Protein AF-A0A838JAU7-F1 (afdb_monomer_lite)

Structure (mmCIF, N/CA/C/O backbone):
data_AF-A0A838JAU7-F1
#
_entry.id   AF-A0A838JAU7-F1
#
loop_
_atom_site.group_PDB
_atom_site.id
_atom_site.type_symbol
_atom_site.label_atom_id
_atom_site.label_alt_id
_atom_site.label_comp_id
_atom_site.label_asym_id
_atom_site.label_entity_id
_atom_site.label_seq_id
_atom_site.pdbx_PDB_ins_code
_atom_site.Cartn_x
_atom_site.Cartn_y
_atom_site.Cartn_z
_atom_site.occupancy
_atom_site.B_iso_or_equiv
_atom_site.auth_seq_id
_atom_site.auth_comp_id
_atom_site.auth_asym_id
_atom_site.auth_atom_id
_atom_site.pdbx_PDB_model_num
ATOM 1 N N . MET A 1 1 ? 27.171 -22.554 -35.965 1.00 41.62 1 MET A N 1
ATOM 2 C CA . MET A 1 1 ? 25.817 -21.970 -36.123 1.00 41.62 1 MET A CA 1
ATOM 3 C C . MET A 1 1 ? 25.123 -22.005 -34.757 1.00 41.62 1 MET A C 1
ATOM 5 O O . MET A 1 1 ? 24.503 -22.994 -34.423 1.00 41.62 1 MET A O 1
ATOM 9 N N . GLY A 1 2 ? 25.318 -21.071 -33.828 1.00 43.00 2 GLY A N 1
ATOM 10 C CA . GLY A 1 2 ? 25.257 -19.620 -33.996 1.00 43.00 2 GLY A CA 1
ATOM 11 C C . GLY A 1 2 ? 23.861 -19.050 -33.691 1.00 43.00 2 GLY A C 1
ATOM 12 O O . GLY A 1 2 ? 23.491 -18.053 -34.294 1.00 43.00 2 GLY A O 1
ATOM 13 N N . LYS A 1 3 ? 23.049 -19.678 -32.821 1.00 43.06 3 LYS A N 1
ATOM 14 C CA . LYS A 1 3 ? 21.820 -19.043 -32.318 1.00 43.06 3 LYS A CA 1
ATOM 15 C C . LYS A 1 3 ? 22.211 -17.974 -31.301 1.00 43.06 3 LYS A C 1
ATOM 17 O O . LYS A 1 3 ? 22.481 -18.273 -30.141 1.00 43.06 3 LYS A O 1
ATOM 22 N N . LEU A 1 4 ? 22.296 -16.741 -31.794 1.00 45.78 4 LEU A N 1
ATOM 23 C CA . LEU A 1 4 ? 22.415 -15.534 -30.995 1.00 45.78 4 LEU A CA 1
ATOM 24 C C . LEU A 1 4 ? 21.355 -15.539 -29.890 1.00 45.78 4 LEU A C 1
ATOM 26 O O . LEU A 1 4 ? 20.153 -15.541 -30.155 1.00 45.78 4 LEU A O 1
ATOM 30 N N . TYR A 1 5 ? 21.838 -15.494 -28.653 1.00 40.62 5 TYR A N 1
ATOM 31 C CA . TYR A 1 5 ? 21.107 -14.999 -27.502 1.00 40.62 5 TYR A CA 1
ATOM 32 C C . TYR A 1 5 ? 20.714 -13.546 -27.778 1.00 40.62 5 TYR A C 1
ATOM 34 O O . TYR A 1 5 ? 21.436 -12.610 -27.437 1.00 40.62 5 TYR A O 1
ATOM 42 N N . LEU A 1 6 ? 19.564 -13.343 -28.416 1.00 41.53 6 LEU A N 1
ATOM 43 C CA . LEU A 1 6 ? 18.873 -12.065 -28.355 1.00 41.53 6 LEU A CA 1
ATOM 44 C C . LEU A 1 6 ? 18.370 -11.923 -26.920 1.00 41.53 6 LEU A C 1
ATOM 46 O O . LEU A 1 6 ? 17.272 -12.355 -26.573 1.00 41.53 6 LEU A O 1
ATOM 50 N N . SER A 1 7 ? 19.235 -11.357 -26.078 1.00 42.88 7 SER A N 1
ATOM 51 C CA . SER A 1 7 ? 18.844 -10.649 -24.869 1.00 42.88 7 SER A CA 1
ATOM 52 C C . SER A 1 7 ? 17.731 -9.690 -25.275 1.00 42.88 7 SER A C 1
ATOM 54 O O . SER A 1 7 ? 17.984 -8.643 -25.872 1.00 42.88 7 SER A O 1
ATOM 56 N N . GLN A 1 8 ? 16.484 -10.095 -25.037 1.00 41.91 8 GLN A N 1
ATOM 57 C CA . GLN A 1 8 ? 15.347 -9.194 -25.052 1.00 41.91 8 GLN A CA 1
ATOM 58 C C . GLN A 1 8 ? 15.633 -8.193 -23.942 1.00 41.91 8 GLN A C 1
ATOM 60 O O . GLN A 1 8 ? 15.363 -8.439 -22.767 1.00 41.91 8 GLN A O 1
ATOM 65 N N . ASN A 1 9 ? 16.278 -7.094 -24.319 1.00 43.69 9 ASN A N 1
ATOM 66 C CA . ASN A 1 9 ? 16.540 -5.957 -23.467 1.00 43.69 9 ASN A CA 1
ATOM 67 C C . ASN A 1 9 ? 15.188 -5.278 -23.224 1.00 43.69 9 ASN A C 1
ATOM 69 O O . ASN A 1 9 ? 14.887 -4.229 -23.787 1.00 43.69 9 ASN A O 1
ATOM 73 N N . THR A 1 10 ? 14.314 -5.924 -22.449 1.00 54.47 10 THR A N 1
ATOM 74 C CA . THR A 1 10 ? 13.086 -5.310 -21.970 1.00 54.47 10 THR A CA 1
ATOM 75 C C . THR A 1 10 ? 13.535 -4.224 -21.013 1.00 54.47 10 THR A C 1
ATOM 77 O O . THR A 1 10 ? 13.879 -4.502 -19.858 1.00 54.47 10 THR A O 1
ATOM 80 N N . SER A 1 11 ? 13.616 -2.990 -21.507 1.00 58.56 11 SER A N 1
ATOM 81 C CA . SER A 1 11 ? 13.829 -1.844 -20.645 1.00 58.56 11 SER A CA 1
ATOM 82 C C . SER A 1 11 ? 12.703 -1.859 -19.612 1.00 58.56 11 SER A C 1
ATOM 84 O O . SER A 1 11 ? 11.522 -1.751 -19.939 1.00 58.56 11 SER A O 1
ATOM 86 N N . VAL A 1 12 ? 13.065 -2.091 -18.350 1.00 65.81 12 VAL A N 1
ATOM 87 C CA . VAL A 1 12 ? 12.102 -2.082 -17.240 1.00 65.81 12 VAL A CA 1
ATOM 88 C C . VAL A 1 12 ? 11.431 -0.711 -17.164 1.00 65.81 12 VAL A C 1
ATOM 90 O O . VAL A 1 12 ? 10.229 -0.609 -16.937 1.00 65.81 12 VAL A O 1
ATOM 93 N N . PHE A 1 13 ? 12.196 0.333 -17.487 1.00 73.06 13 PHE A N 1
ATOM 94 C CA . PHE A 1 13 ? 11.689 1.666 -17.747 1.00 73.06 13 PHE A CA 1
ATOM 95 C C . PHE A 1 13 ? 11.000 1.746 -19.108 1.00 73.06 13 PHE A C 1
ATOM 97 O O . PHE A 1 13 ? 11.613 1.553 -20.160 1.00 73.06 13 PHE A O 1
ATOM 104 N N . SER A 1 14 ? 9.715 2.077 -19.065 1.00 85.69 14 SER A N 1
ATOM 105 C CA . SER A 1 14 ? 8.894 2.356 -20.232 1.00 85.69 14 SER A CA 1
ATOM 106 C C . SER A 1 14 ? 8.022 3.569 -19.932 1.00 85.69 14 SER A C 1
ATOM 108 O O . SER A 1 14 ? 7.185 3.534 -19.028 1.00 85.69 14 SER A O 1
ATOM 110 N N . SER A 1 15 ? 8.211 4.651 -20.690 1.00 89.69 15 SER A N 1
ATOM 111 C CA . SER A 1 15 ? 7.452 5.894 -20.505 1.00 89.69 15 SER A CA 1
ATOM 112 C C . SER A 1 15 ? 5.946 5.673 -20.655 1.00 89.69 15 SER A C 1
ATOM 114 O O . SER A 1 15 ? 5.162 6.282 -19.934 1.00 89.69 15 SER A O 1
ATOM 116 N N . SER A 1 16 ? 5.531 4.746 -21.527 1.00 92.81 16 SER A N 1
ATOM 117 C CA . SER A 1 16 ? 4.122 4.374 -21.672 1.00 92.81 16 SER A CA 1
ATOM 118 C C . SER A 1 16 ? 3.583 3.655 -20.435 1.00 92.81 16 SER A C 1
ATOM 120 O O . SER A 1 16 ? 2.466 3.942 -20.014 1.00 92.81 16 SER A O 1
ATOM 122 N N . ARG A 1 17 ? 4.370 2.781 -19.793 1.00 93.88 17 ARG A N 1
ATOM 123 C CA . ARG A 1 17 ? 3.966 2.136 -18.530 1.00 93.88 17 ARG A CA 1
ATOM 124 C C . ARG A 1 17 ? 3.848 3.133 -17.387 1.00 93.88 17 ARG A C 1
ATOM 126 O O . ARG A 1 17 ? 2.898 3.037 -16.620 1.00 93.88 17 ARG A O 1
ATOM 133 N N . LEU A 1 18 ? 4.762 4.097 -17.284 1.00 95.38 18 LEU A N 1
ATOM 134 C CA . LEU A 1 18 ? 4.668 5.167 -16.285 1.00 95.38 18 LEU A CA 1
ATOM 135 C C . LEU A 1 18 ? 3.434 6.045 -16.516 1.00 95.38 18 LEU A C 1
ATOM 137 O O . LEU A 1 18 ? 2.708 6.325 -15.567 1.00 95.38 18 LEU A O 1
ATOM 141 N N . LEU A 1 19 ? 3.151 6.416 -17.769 1.00 96.88 19 LEU A N 1
ATOM 142 C CA . LEU A 1 19 ? 1.953 7.182 -18.112 1.00 96.88 19 LEU A CA 1
ATOM 143 C C . LEU A 1 19 ? 0.670 6.407 -17.781 1.00 96.88 19 LEU A C 1
ATOM 145 O O . LEU A 1 19 ? -0.232 6.954 -17.153 1.00 96.88 19 LEU A O 1
ATOM 149 N N . LEU A 1 20 ? 0.594 5.126 -18.149 1.00 96.81 20 LEU A N 1
ATOM 150 C CA . LEU A 1 20 ? -0.541 4.268 -17.798 1.00 96.81 20 LEU A CA 1
ATOM 151 C C . LEU A 1 20 ? -0.674 4.097 -16.281 1.00 96.81 20 LEU A C 1
ATOM 153 O O . LEU A 1 20 ? -1.779 4.180 -15.753 1.00 96.81 20 LEU A O 1
ATOM 157 N N . GLY A 1 21 ? 0.442 3.922 -15.570 1.00 97.31 21 GLY A N 1
ATOM 158 C CA . GLY A 1 21 ? 0.471 3.872 -14.111 1.00 97.31 21 GLY A CA 1
ATOM 159 C C . GLY A 1 21 ? -0.073 5.153 -13.482 1.00 97.31 21 GLY A C 1
ATOM 160 O O . GLY A 1 21 ? -0.884 5.079 -12.560 1.00 97.31 21 GLY A O 1
ATOM 161 N N . LEU A 1 22 ? 0.297 6.319 -14.017 1.00 98.44 22 LEU A N 1
ATOM 162 C CA . LEU A 1 22 ? -0.221 7.616 -13.584 1.00 98.44 22 LEU A CA 1
ATOM 163 C C . LEU A 1 22 ? -1.725 7.734 -13.826 1.00 98.44 22 LEU A C 1
ATOM 165 O O . LEU A 1 22 ? -2.460 8.116 -12.917 1.00 98.44 22 LEU A O 1
ATOM 169 N N . LEU A 1 23 ? -2.199 7.368 -15.017 1.00 98.31 23 LEU A N 1
ATOM 170 C CA . LEU A 1 23 ? -3.619 7.432 -15.362 1.00 98.31 23 LEU A CA 1
ATOM 171 C C . LEU A 1 23 ? -4.461 6.491 -14.490 1.00 98.31 23 LEU A C 1
ATOM 173 O O . LEU A 1 23 ? -5.451 6.924 -13.899 1.00 98.31 23 LEU A O 1
ATOM 177 N N . PHE A 1 24 ? -4.054 5.226 -14.353 1.00 97.94 24 PHE A N 1
ATOM 178 C CA . PHE A 1 24 ? -4.779 4.251 -13.538 1.00 97.94 24 PHE A CA 1
ATOM 179 C C . PHE A 1 24 ? -4.750 4.606 -12.054 1.00 97.94 24 PHE A C 1
ATOM 181 O O . PHE A 1 24 ? -5.794 4.578 -11.405 1.00 97.94 24 PHE A O 1
ATOM 188 N N . SER A 1 25 ? -3.591 4.981 -11.511 1.00 98.12 25 SER A N 1
ATOM 189 C CA . SER A 1 25 ? -3.488 5.354 -10.097 1.00 98.12 25 SER A CA 1
ATOM 190 C C . SER A 1 25 ? -4.249 6.644 -9.781 1.00 98.12 25 SER A C 1
ATOM 192 O O . SER A 1 25 ? -4.879 6.722 -8.729 1.00 98.12 25 SER A O 1
ATOM 194 N N . SER A 1 26 ? -4.301 7.606 -10.709 1.00 98.62 26 SER A N 1
ATOM 195 C CA . SER A 1 26 ? -5.138 8.808 -10.580 1.00 98.62 26 SER A CA 1
ATOM 196 C C . SER A 1 26 ? -6.625 8.468 -10.591 1.00 98.62 26 SER A C 1
ATOM 198 O O . SER A 1 26 ? -7.367 8.945 -9.732 1.00 98.62 26 SER A O 1
ATOM 200 N N . ALA A 1 27 ? -7.067 7.603 -11.508 1.00 98.44 27 ALA A N 1
ATOM 201 C CA . ALA A 1 27 ? -8.459 7.162 -11.574 1.00 98.44 27 ALA A CA 1
ATOM 202 C C . ALA A 1 27 ? -8.880 6.398 -10.306 1.00 98.44 27 ALA A C 1
ATOM 204 O O . ALA A 1 27 ? -9.927 6.689 -9.721 1.00 98.44 27 ALA A O 1
ATOM 205 N N . ILE A 1 28 ? -8.046 5.460 -9.846 1.00 98.12 28 ILE A N 1
ATOM 206 C CA . ILE A 1 28 ? -8.281 4.695 -8.616 1.00 98.12 28 ILE A CA 1
ATOM 207 C C . ILE A 1 28 ? -8.258 5.621 -7.399 1.00 98.12 28 ILE A C 1
ATOM 209 O O . ILE A 1 28 ? -9.170 5.551 -6.580 1.00 98.12 28 ILE A O 1
ATOM 213 N N . GLY A 1 29 ? -7.271 6.513 -7.293 1.00 98.25 29 GLY A N 1
ATOM 214 C CA . GLY A 1 29 ? -7.148 7.474 -6.198 1.00 98.25 29 GLY A CA 1
ATOM 215 C C . GLY A 1 29 ? -8.361 8.400 -6.103 1.00 98.25 29 GLY A C 1
ATOM 216 O O . GLY A 1 29 ? -8.919 8.580 -5.020 1.00 98.25 29 GLY A O 1
ATOM 217 N N . PHE A 1 30 ? -8.839 8.913 -7.239 1.00 98.25 30 PHE A N 1
ATOM 218 C CA . PHE A 1 30 ? -10.058 9.718 -7.301 1.00 98.25 30 PHE A CA 1
ATOM 219 C C . PHE A 1 30 ? -11.299 8.925 -6.871 1.00 98.25 30 PHE A C 1
ATOM 221 O O . PHE A 1 30 ? -12.075 9.396 -6.036 1.00 98.25 30 PHE A O 1
ATOM 228 N N . LEU A 1 31 ? -11.486 7.709 -7.398 1.00 98.00 31 LEU A N 1
ATOM 229 C CA . LEU A 1 31 ? -12.624 6.863 -7.034 1.00 98.00 31 LEU A CA 1
ATOM 230 C C . LEU A 1 31 ? -12.597 6.494 -5.545 1.00 98.00 31 LEU A C 1
ATOM 232 O O . LEU A 1 31 ? -13.628 6.551 -4.877 1.00 98.00 31 LEU A O 1
ATOM 236 N N . ALA A 1 32 ? -11.423 6.157 -5.018 1.00 97.69 32 ALA A N 1
ATOM 237 C CA . ALA A 1 32 ? -11.208 5.842 -3.615 1.00 97.69 32 ALA A CA 1
ATOM 238 C C . ALA A 1 32 ? -11.505 7.031 -2.696 1.00 97.69 32 ALA A C 1
ATOM 240 O O . ALA A 1 32 ? -12.141 6.849 -1.659 1.00 97.69 32 ALA A O 1
ATOM 241 N N . TYR A 1 33 ? -11.109 8.245 -3.083 1.00 98.06 33 TYR A N 1
ATOM 242 C CA . TYR A 1 33 ? -11.487 9.461 -2.365 1.00 98.06 33 TYR A CA 1
ATOM 243 C C . TYR A 1 33 ? -13.006 9.654 -2.360 1.00 98.06 33 TYR A C 1
ATOM 245 O O . TYR A 1 33 ? -13.612 9.877 -1.311 1.00 98.06 33 TYR A O 1
ATOM 253 N N . ARG A 1 34 ? -13.655 9.476 -3.518 1.00 97.25 34 ARG A N 1
ATOM 254 C CA . ARG A 1 34 ? -15.116 9.592 -3.637 1.00 97.25 34 ARG A CA 1
ATOM 255 C C . ARG A 1 34 ? -15.864 8.553 -2.798 1.00 97.25 34 ARG A C 1
ATOM 257 O O . ARG A 1 34 ? -16.928 8.853 -2.267 1.00 97.25 34 ARG A O 1
ATOM 264 N N . ARG A 1 35 ? -15.292 7.355 -2.657 1.00 95.25 35 ARG A N 1
ATOM 265 C CA . ARG A 1 35 ? -15.794 6.261 -1.812 1.00 95.25 35 ARG A CA 1
ATOM 266 C C . ARG A 1 35 ? -15.364 6.362 -0.347 1.00 95.25 35 ARG A C 1
ATOM 268 O O . ARG A 1 35 ? -15.591 5.413 0.387 1.00 95.25 35 ARG A O 1
ATOM 275 N N . ARG A 1 36 ? -14.744 7.469 0.082 1.00 95.12 36 ARG A N 1
ATOM 276 C CA . ARG A 1 36 ? -14.248 7.660 1.458 1.00 95.12 36 ARG A CA 1
ATOM 277 C C . ARG A 1 36 ? -13.270 6.567 1.922 1.00 95.12 36 ARG A C 1
ATOM 279 O O . ARG A 1 36 ? -13.147 6.319 3.108 1.00 95.12 36 ARG A O 1
ATOM 286 N N . SER A 1 37 ? -12.529 5.958 0.997 1.00 96.25 37 SER A N 1
ATOM 287 C CA . SER A 1 37 ? -11.443 5.013 1.305 1.00 96.25 37 SER A CA 1
ATOM 288 C C . SER A 1 37 ? -10.070 5.683 1.411 1.00 96.25 37 SER A C 1
ATOM 290 O O . SER A 1 37 ? -9.174 5.155 2.064 1.00 96.25 37 SER A O 1
ATOM 292 N N . LEU A 1 38 ? -9.891 6.840 0.769 1.00 97.25 38 LEU A N 1
ATOM 293 C CA . LEU A 1 38 ? -8.709 7.693 0.907 1.00 97.25 38 LEU A CA 1
ATOM 294 C C . LEU A 1 38 ? -9.133 9.074 1.390 1.00 97.25 38 LEU A C 1
ATOM 296 O O . LEU A 1 38 ? -10.171 9.588 0.968 1.00 97.25 38 LEU A O 1
ATOM 300 N N . SER A 1 39 ? -8.301 9.690 2.221 1.00 97.06 39 SER A N 1
ATOM 301 C CA . SER A 1 39 ? -8.424 11.109 2.541 1.00 97.06 39 SER A CA 1
ATOM 302 C C . SER A 1 39 ? -7.811 11.969 1.429 1.00 97.06 39 SER A C 1
ATOM 304 O O . SER A 1 39 ? -7.118 11.468 0.539 1.00 97.06 39 SER A O 1
ATOM 306 N N . ARG A 1 40 ? -8.005 13.293 1.492 1.00 97.19 40 ARG A N 1
ATOM 307 C CA . ARG A 1 40 ? -7.378 14.232 0.540 1.00 97.19 40 ARG A CA 1
ATOM 308 C C . ARG A 1 40 ? -5.852 14.112 0.514 1.00 97.19 40 ARG A C 1
ATOM 310 O O . ARG A 1 40 ? -5.265 14.232 -0.555 1.00 97.19 40 ARG A O 1
ATOM 317 N N . SER A 1 41 ? -5.223 13.867 1.666 1.00 97.12 41 SER A N 1
ATOM 318 C CA . SER A 1 41 ? -3.771 13.677 1.753 1.00 97.12 41 SER A CA 1
ATOM 319 C C . SER A 1 41 ? -3.336 12.287 1.284 1.00 97.12 41 SER A C 1
ATOM 321 O O . SER A 1 41 ? -2.237 12.145 0.757 1.00 97.12 41 SER A O 1
ATOM 323 N N . GLY A 1 42 ? -4.197 11.271 1.402 1.00 97.50 42 GLY A N 1
ATOM 324 C CA . GLY A 1 42 ? -3.915 9.916 0.921 1.00 97.50 42 GLY A CA 1
ATOM 325 C C . GLY A 1 42 ? -3.870 9.795 -0.606 1.00 97.50 42 GLY A C 1
ATOM 326 O O . GLY A 1 42 ? -3.081 9.012 -1.131 1.00 97.50 42 GLY A O 1
ATOM 327 N N . VAL A 1 43 ? -4.666 10.590 -1.332 1.00 98.38 43 VAL A N 1
ATOM 328 C CA . VAL A 1 43 ? -4.722 10.572 -2.809 1.00 98.38 43 VAL A CA 1
ATOM 329 C C . VAL A 1 43 ? -3.348 10.741 -3.473 1.00 98.38 43 VAL A C 1
ATOM 331 O O . VAL A 1 43 ? -2.978 9.855 -4.245 1.00 98.38 43 VAL A O 1
ATOM 334 N N . PRO A 1 44 ? -2.562 11.806 -3.210 1.00 98.38 44 PRO A N 1
ATOM 335 C CA . PRO A 1 44 ? -1.254 11.959 -3.843 1.00 98.38 44 PRO A CA 1
ATOM 336 C C . PRO A 1 44 ? -0.301 10.808 -3.495 1.00 98.38 44 PRO A C 1
ATOM 338 O O . PRO A 1 44 ? 0.423 10.343 -4.372 1.00 98.38 44 PRO A O 1
ATOM 341 N N . GLY A 1 45 ? -0.350 10.287 -2.263 1.00 98.00 45 GLY A N 1
ATOM 342 C CA . GLY A 1 45 ? 0.426 9.106 -1.876 1.00 98.00 45 GLY A CA 1
ATOM 343 C C . GLY A 1 45 ? 0.071 7.883 -2.723 1.00 98.00 45 GLY A C 1
ATOM 344 O O . GLY A 1 45 ? 0.953 7.236 -3.282 1.00 98.00 45 GLY A O 1
ATOM 345 N N . ALA A 1 46 ? -1.224 7.603 -2.886 1.00 98.12 46 ALA A N 1
ATOM 346 C CA . ALA A 1 46 ? -1.701 6.475 -3.681 1.00 98.12 46 ALA A CA 1
ATOM 347 C C . ALA A 1 46 ? -1.344 6.617 -5.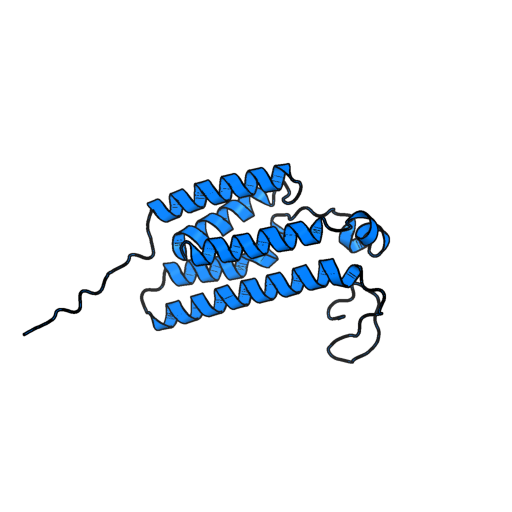170 1.00 98.12 46 ALA A C 1
ATOM 349 O O . ALA A 1 46 ? -0.980 5.627 -5.807 1.00 98.12 46 ALA A O 1
ATOM 350 N N . ILE A 1 47 ? -1.398 7.838 -5.715 1.00 98.69 47 ILE A N 1
ATOM 351 C CA . ILE A 1 47 ? -0.991 8.123 -7.097 1.00 98.69 47 ILE A CA 1
ATOM 352 C C . ILE A 1 47 ? 0.498 7.836 -7.286 1.00 98.69 47 ILE A C 1
ATOM 354 O O . ILE A 1 47 ? 0.869 7.103 -8.203 1.00 98.69 47 ILE A O 1
ATOM 358 N N . VAL A 1 48 ? 1.358 8.353 -6.405 1.00 98.50 48 VAL A N 1
ATOM 359 C CA . VAL A 1 48 ? 2.812 8.136 -6.488 1.00 98.50 48 VAL A CA 1
ATOM 360 C C . VAL A 1 48 ? 3.148 6.650 -6.347 1.00 98.50 48 VAL A C 1
ATOM 362 O O . VAL A 1 48 ? 3.817 6.087 -7.216 1.00 98.50 48 VAL A O 1
ATOM 365 N N . THR A 1 49 ? 2.632 5.989 -5.309 1.00 98.44 49 THR A N 1
ATOM 366 C CA . THR A 1 49 ? 2.855 4.557 -5.069 1.00 98.44 49 THR A CA 1
ATOM 367 C C . THR A 1 49 ? 2.354 3.703 -6.232 1.00 98.44 49 THR A C 1
ATOM 369 O O . THR A 1 49 ? 3.092 2.842 -6.717 1.00 98.44 49 THR A O 1
ATOM 372 N N . GLY A 1 50 ? 1.142 3.956 -6.732 1.00 98.31 50 GLY A N 1
ATOM 373 C CA . GLY A 1 50 ? 0.566 3.217 -7.855 1.00 98.31 50 GLY A CA 1
ATOM 374 C C . GLY A 1 50 ? 1.335 3.421 -9.159 1.00 98.31 50 GLY A C 1
ATOM 375 O O . GLY A 1 50 ? 1.640 2.446 -9.846 1.00 98.31 50 GLY A O 1
ATOM 376 N N . THR A 1 51 ? 1.711 4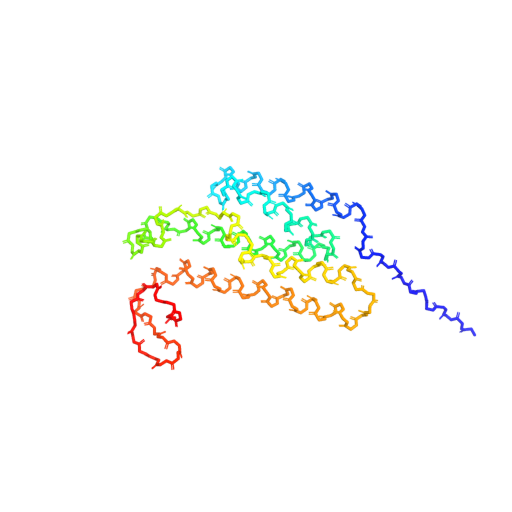.665 -9.465 1.00 98.38 51 THR A N 1
ATOM 377 C CA . THR A 1 51 ? 2.479 5.012 -10.671 1.00 98.38 51 THR A CA 1
ATOM 378 C C . THR A 1 51 ? 3.831 4.317 -10.691 1.00 98.38 51 THR A C 1
ATOM 380 O O . THR A 1 51 ? 4.177 3.688 -11.689 1.00 98.38 51 THR A O 1
ATOM 383 N N . LEU A 1 52 ? 4.589 4.397 -9.594 1.00 97.88 52 LEU A N 1
ATOM 384 C CA . LEU A 1 52 ? 5.918 3.791 -9.509 1.00 97.88 52 LEU A CA 1
ATOM 385 C C . LEU A 1 52 ? 5.838 2.263 -9.523 1.00 97.88 52 LEU A C 1
ATOM 387 O O . LEU A 1 52 ? 6.582 1.612 -10.252 1.00 97.88 52 LEU A O 1
ATOM 391 N N . THR A 1 53 ? 4.896 1.690 -8.775 1.00 97.75 53 THR A N 1
ATOM 392 C CA . THR A 1 53 ? 4.721 0.235 -8.691 1.00 97.75 53 THR A CA 1
ATOM 393 C C . THR A 1 53 ? 4.338 -0.365 -10.041 1.00 97.75 53 THR A C 1
ATOM 395 O O . THR A 1 53 ? 4.999 -1.286 -10.517 1.00 97.75 53 THR A O 1
ATOM 398 N N . PHE A 1 54 ? 3.306 0.173 -10.696 1.00 97.44 54 PHE A N 1
ATOM 399 C CA . PHE A 1 54 ? 2.882 -0.309 -12.011 1.00 97.44 54 PHE A CA 1
ATOM 400 C C . PHE A 1 54 ? 3.910 0.029 -13.096 1.00 97.44 54 PHE A C 1
ATOM 402 O O . PHE A 1 54 ? 4.217 -0.803 -13.947 1.00 97.44 54 PHE A O 1
ATOM 409 N N . GLY A 1 55 ? 4.455 1.245 -13.075 1.00 96.69 55 GLY A N 1
ATOM 410 C CA . GLY A 1 55 ? 5.373 1.722 -14.103 1.00 96.69 55 GLY A CA 1
ATOM 411 C C . GLY A 1 55 ? 6.685 0.944 -14.150 1.00 96.69 55 GLY A C 1
ATOM 412 O O . GLY A 1 55 ? 7.180 0.668 -15.243 1.00 96.69 55 GLY A O 1
ATOM 413 N N . LEU A 1 56 ? 7.220 0.565 -12.984 1.00 95.81 56 LEU A N 1
ATOM 414 C CA . LEU A 1 56 ? 8.500 -0.139 -12.857 1.00 95.81 56 LEU A CA 1
ATOM 415 C C . LEU A 1 56 ? 8.333 -1.658 -12.751 1.00 95.81 56 LEU A C 1
ATOM 417 O O . LEU A 1 56 ? 9.107 -2.397 -13.350 1.00 95.81 56 LEU A O 1
ATOM 421 N N . GLY A 1 57 ? 7.324 -2.138 -12.022 1.00 94.31 57 GLY A N 1
ATOM 422 C CA . GLY A 1 57 ? 7.072 -3.570 -11.823 1.00 94.31 57 GLY A CA 1
ATOM 423 C C . GLY A 1 57 ? 6.169 -4.207 -12.885 1.00 94.31 57 GLY A C 1
ATOM 424 O O . GLY A 1 57 ? 6.197 -5.418 -13.097 1.00 94.31 57 GLY A O 1
ATOM 425 N N . GLY A 1 58 ? 5.388 -3.400 -13.604 1.00 95.00 58 GLY A N 1
ATOM 426 C CA . GLY A 1 58 ? 4.433 -3.861 -14.609 1.00 95.00 58 GLY A CA 1
ATOM 427 C C . GLY A 1 58 ? 3.074 -4.267 -14.032 1.00 95.00 58 GLY A C 1
ATOM 428 O O . GLY A 1 58 ? 2.726 -3.978 -12.885 1.00 95.00 58 GLY A O 1
ATOM 429 N N . LEU A 1 59 ? 2.281 -4.942 -14.870 1.00 95.25 59 LEU A N 1
ATOM 430 C CA . LEU A 1 59 ? 0.879 -5.254 -14.583 1.00 95.25 59 LEU A CA 1
ATOM 431 C C . LEU A 1 59 ? 0.701 -6.123 -13.332 1.00 95.25 59 LEU A C 1
ATOM 433 O O . LEU A 1 59 ? -0.178 -5.831 -12.531 1.00 95.25 59 LEU A O 1
ATOM 437 N N . SER A 1 60 ? 1.524 -7.158 -13.138 1.00 96.69 60 SER A N 1
ATOM 438 C CA . SER A 1 60 ? 1.395 -8.067 -11.989 1.00 96.69 60 SER A CA 1
ATOM 439 C C . SER A 1 60 ? 1.590 -7.347 -10.653 1.00 96.69 60 SER A C 1
ATOM 441 O O . SER A 1 60 ? 0.817 -7.566 -9.724 1.00 96.69 60 SER A O 1
ATOM 443 N N . TRP A 1 61 ? 2.558 -6.432 -10.577 1.00 97.56 61 TRP A N 1
ATOM 444 C CA . TRP A 1 61 ? 2.792 -5.605 -9.394 1.00 97.56 61 TRP A CA 1
ATOM 445 C C . TRP A 1 61 ? 1.621 -4.641 -9.181 1.00 97.56 61 TRP A C 1
ATOM 447 O O . TRP A 1 61 ? 1.047 -4.574 -8.099 1.00 97.56 61 TRP A O 1
ATOM 457 N N . GLY A 1 62 ? 1.174 -3.956 -10.236 1.00 97.75 62 GLY A N 1
ATOM 458 C CA . GLY A 1 62 ? -0.015 -3.107 -10.150 1.00 97.75 62 GLY A CA 1
ATOM 459 C C . GLY A 1 62 ? -1.250 -3.853 -9.633 1.00 97.75 62 GLY A C 1
ATOM 460 O O . GLY A 1 62 ? -1.925 -3.358 -8.735 1.00 97.75 62 GLY A O 1
ATOM 461 N N . LEU A 1 63 ? -1.517 -5.061 -10.137 1.00 98.25 63 LEU A N 1
ATOM 462 C CA . LEU A 1 63 ? -2.637 -5.894 -9.690 1.00 98.25 63 LEU A CA 1
ATOM 463 C C . LEU A 1 63 ? -2.494 -6.341 -8.231 1.00 98.25 63 LEU A C 1
ATOM 465 O O . LEU A 1 63 ? -3.487 -6.323 -7.509 1.00 98.25 63 LEU A O 1
ATOM 469 N N . ALA A 1 64 ? -1.289 -6.690 -7.775 1.00 98.44 64 ALA A N 1
ATOM 470 C CA . ALA A 1 64 ? -1.047 -7.045 -6.377 1.00 98.44 64 ALA A CA 1
ATOM 471 C C . ALA A 1 64 ? -1.307 -5.856 -5.433 1.00 98.44 64 ALA A C 1
ATOM 473 O O . ALA A 1 64 ? -1.973 -6.008 -4.407 1.00 98.44 64 ALA A O 1
ATOM 474 N N . LEU A 1 65 ? -0.855 -4.656 -5.810 1.00 98.44 65 LEU A N 1
ATOM 475 C CA . LEU A 1 65 ? -1.129 -3.430 -5.059 1.00 98.44 65 LEU A CA 1
ATOM 476 C C . LEU A 1 65 ? -2.626 -3.082 -5.056 1.00 98.44 65 LEU A C 1
ATOM 478 O O . LEU A 1 65 ? -3.166 -2.709 -4.016 1.00 98.44 65 LEU A O 1
ATOM 482 N N . ILE A 1 66 ? -3.305 -3.223 -6.200 1.00 98.25 66 ILE A N 1
ATOM 483 C CA . ILE A 1 66 ? -4.758 -3.025 -6.306 1.00 98.25 66 ILE A CA 1
ATOM 484 C C . ILE A 1 66 ? -5.491 -4.028 -5.418 1.00 98.25 66 ILE A C 1
ATOM 486 O O . ILE A 1 66 ? -6.405 -3.633 -4.701 1.00 98.25 66 ILE A O 1
ATOM 490 N N . PHE A 1 67 ? -5.083 -5.297 -5.429 1.00 98.44 67 PHE A N 1
ATOM 491 C CA . PHE A 1 67 ? -5.665 -6.325 -4.576 1.00 98.44 67 PHE A CA 1
ATOM 492 C C . PHE A 1 67 ? -5.530 -5.957 -3.099 1.00 98.44 67 PHE A C 1
ATOM 494 O O . PHE A 1 67 ? -6.545 -5.940 -2.409 1.00 98.44 67 PHE A O 1
ATOM 501 N N . PHE A 1 68 ? -4.325 -5.592 -2.639 1.00 97.81 68 PHE A N 1
ATOM 502 C CA . PHE A 1 68 ? -4.105 -5.098 -1.274 1.00 97.81 68 PHE A CA 1
ATOM 503 C C . PHE A 1 68 ? -5.037 -3.929 -0.945 1.00 97.81 68 PHE A C 1
ATOM 505 O O . PHE A 1 68 ? -5.734 -3.950 0.069 1.00 97.81 68 PHE A O 1
ATOM 512 N N . PHE A 1 69 ? -5.077 -2.913 -1.808 1.00 97.62 69 PHE A N 1
ATOM 513 C CA . PHE A 1 69 ? -5.849 -1.705 -1.549 1.00 97.62 69 PHE A CA 1
ATOM 514 C C . PHE A 1 69 ? -7.354 -1.987 -1.485 1.00 97.62 69 PHE A C 1
ATOM 516 O O . PHE A 1 69 ? -8.019 -1.556 -0.543 1.00 97.62 69 PHE A O 1
ATOM 523 N N . VAL A 1 70 ? -7.887 -2.724 -2.464 1.00 97.69 70 VAL A N 1
ATOM 524 C CA . VAL A 1 70 ? -9.317 -3.032 -2.573 1.00 97.69 70 VAL A CA 1
ATOM 525 C C . VAL A 1 70 ? -9.763 -3.951 -1.443 1.00 97.69 70 VAL A C 1
ATOM 527 O O . VAL A 1 70 ? -10.738 -3.618 -0.773 1.00 97.69 70 VAL A O 1
ATOM 530 N N . SER A 1 71 ? -9.064 -5.063 -1.194 1.00 97.94 71 SER A N 1
ATOM 531 C CA . SER A 1 71 ? -9.431 -6.001 -0.124 1.00 97.94 71 SER A CA 1
ATOM 532 C C . SER A 1 71 ? -9.403 -5.309 1.237 1.00 97.94 71 SER A C 1
ATOM 534 O O . SER A 1 71 ? -10.385 -5.351 1.976 1.00 97.94 71 SER A O 1
ATOM 536 N N . SER A 1 72 ? -8.337 -4.558 1.516 1.00 96.38 72 SER A N 1
ATOM 537 C CA . SER A 1 72 ? -8.208 -3.799 2.752 1.00 96.38 72 SER A CA 1
ATOM 538 C C . SER A 1 72 ? -9.292 -2.733 2.860 1.00 96.38 72 SER A C 1
ATOM 540 O O . SER A 1 72 ? -9.837 -2.522 3.933 1.00 96.38 72 SER A O 1
ATOM 542 N N . SER A 1 73 ? -9.625 -2.013 1.782 1.00 95.75 73 SER A N 1
ATOM 543 C CA . SER A 1 73 ? -10.711 -1.019 1.802 1.00 95.75 73 SER A CA 1
ATOM 544 C C . SER A 1 73 ? -12.063 -1.656 2.090 1.00 95.75 73 SER A C 1
ATOM 546 O O . SER A 1 73 ? -12.826 -1.097 2.872 1.00 95.75 73 SER A O 1
ATOM 548 N N . LEU A 1 74 ? -12.358 -2.816 1.501 1.00 96.62 74 LEU A N 1
ATOM 549 C CA . LEU A 1 74 ? -13.593 -3.546 1.784 1.00 96.62 74 LEU A CA 1
ATOM 550 C C . LEU A 1 74 ? -13.672 -3.938 3.262 1.00 96.62 74 LEU A C 1
ATOM 552 O O . LEU A 1 74 ? -14.701 -3.705 3.890 1.00 96.62 74 LEU A O 1
ATOM 556 N N . LEU A 1 75 ? -12.577 -4.444 3.835 1.00 95.25 75 LEU A N 1
ATOM 557 C CA . LEU A 1 75 ? -12.506 -4.776 5.259 1.00 95.25 75 LEU A CA 1
ATOM 558 C C . LEU A 1 75 ? -12.640 -3.540 6.158 1.00 95.25 75 LEU A C 1
ATOM 560 O O . LEU A 1 75 ? -13.376 -3.594 7.141 1.00 95.25 75 LEU A O 1
ATOM 564 N N . SER A 1 76 ? -12.028 -2.408 5.793 1.00 92.25 76 SER A N 1
ATOM 565 C CA . SER A 1 76 ? -12.163 -1.150 6.541 1.00 92.25 76 SER A CA 1
ATOM 566 C C . SER A 1 76 ? -13.606 -0.646 6.609 1.00 92.25 76 SER A C 1
ATOM 568 O O . SER A 1 76 ? -14.030 -0.182 7.664 1.00 92.25 76 SER A O 1
ATOM 570 N N . HIS A 1 77 ? -14.397 -0.815 5.546 1.00 92.94 77 HIS A N 1
ATOM 571 C CA . HIS A 1 77 ? -15.813 -0.415 5.542 1.00 92.94 77 HIS A CA 1
ATOM 572 C C . HIS A 1 77 ? -16.747 -1.499 6.102 1.00 92.94 77 HIS A C 1
ATOM 574 O O . HIS A 1 77 ? -17.879 -1.209 6.491 1.00 92.94 77 HIS A O 1
ATOM 580 N N . PHE A 1 78 ? -16.307 -2.757 6.154 1.00 94.38 78 PHE A N 1
ATOM 581 C CA . PHE A 1 78 ? -17.109 -3.847 6.694 1.00 94.38 78 PHE A CA 1
ATOM 582 C C . PHE A 1 78 ? -17.368 -3.635 8.189 1.00 94.38 78 PHE A C 1
ATOM 584 O O . PHE A 1 78 ? -16.427 -3.548 8.977 1.00 94.38 78 PHE A O 1
ATOM 591 N N . ARG A 1 79 ? -18.651 -3.551 8.568 1.00 92.31 79 ARG A N 1
ATOM 592 C CA . ARG A 1 79 ? -19.121 -3.366 9.956 1.00 92.31 79 ARG A CA 1
ATOM 593 C C . ARG A 1 79 ? -18.445 -2.202 10.693 1.00 92.31 79 ARG A C 1
ATOM 595 O O . ARG A 1 79 ? -18.166 -2.285 11.884 1.00 92.31 79 ARG A O 1
ATOM 602 N N . GLU A 1 80 ? -18.193 -1.100 9.988 1.00 88.81 80 GLU A N 1
ATOM 603 C CA . GLU A 1 80 ? -17.507 0.082 10.533 1.00 88.81 80 GLU A CA 1
ATOM 604 C C . GLU A 1 80 ? -18.139 0.601 11.840 1.00 88.81 80 GLU A C 1
ATOM 606 O O . GLU A 1 80 ? -17.413 0.942 12.770 1.00 88.81 80 GLU A O 1
ATOM 611 N N . SER A 1 81 ? -19.473 0.571 11.961 1.00 87.38 81 SER A N 1
ATOM 612 C CA . SER A 1 81 ? -20.186 0.984 13.179 1.00 87.38 81 SER A CA 1
ATOM 613 C C . SER A 1 81 ? -19.894 0.097 14.393 1.00 87.38 81 SER A C 1
ATOM 615 O O . SER A 1 81 ? -19.695 0.615 15.489 1.00 87.38 81 SER A O 1
ATOM 617 N N . GLU A 1 82 ? -19.837 -1.228 14.210 1.00 88.25 82 GLU A N 1
ATOM 618 C CA . GLU A 1 82 ? -19.493 -2.168 15.287 1.00 88.25 82 GLU A CA 1
ATOM 619 C C . GLU A 1 82 ? -18.044 -1.931 15.734 1.00 88.25 82 GLU A C 1
ATOM 621 O O . GLU A 1 82 ? -17.787 -1.745 16.922 1.00 88.25 82 GLU A O 1
ATOM 626 N N . LYS A 1 83 ? -17.106 -1.813 14.783 1.00 87.44 83 LYS A N 1
ATOM 627 C CA . LYS A 1 83 ? -15.683 -1.558 15.076 1.00 87.44 83 LYS A CA 1
ATOM 628 C C . LYS A 1 83 ? -15.467 -0.242 15.824 1.00 87.44 83 LYS A C 1
ATOM 630 O O . LYS A 1 83 ? -14.687 -0.201 16.775 1.00 87.44 83 LYS A O 1
ATOM 635 N N . ALA A 1 84 ? -16.190 0.811 15.439 1.00 84.44 84 ALA A N 1
ATOM 636 C CA . ALA A 1 84 ? -16.153 2.103 16.119 1.00 84.44 84 ALA A CA 1
ATOM 637 C C . ALA A 1 84 ? -16.668 2.028 17.567 1.00 84.44 84 ALA A C 1
ATOM 639 O O . ALA A 1 84 ? -16.140 2.725 18.428 1.00 84.44 84 ALA A O 1
ATOM 640 N N . SER A 1 85 ? -17.653 1.168 17.852 1.00 82.81 85 SER A N 1
ATOM 641 C CA . SER A 1 85 ? -18.151 0.957 19.218 1.00 82.81 85 SER A CA 1
ATOM 642 C C . SER A 1 85 ? -17.210 0.111 20.085 1.00 82.81 85 SER A C 1
ATOM 644 O O . SER A 1 85 ? -17.062 0.391 21.271 1.00 82.81 85 SER A O 1
ATOM 646 N N . THR A 1 86 ? -16.530 -0.878 19.495 1.00 78.00 86 THR A N 1
ATOM 647 C CA . THR A 1 86 ? -15.635 -1.801 20.215 1.00 78.00 86 THR A CA 1
ATOM 648 C C . THR A 1 86 ? -14.257 -1.197 20.492 1.00 78.00 86 THR A C 1
ATOM 650 O O . THR A 1 86 ? -13.653 -1.483 21.522 1.00 78.00 86 THR A O 1
ATOM 653 N N . ALA A 1 87 ? -13.742 -0.360 19.586 1.00 75.00 87 ALA A N 1
ATOM 654 C CA . ALA A 1 87 ? -12.409 0.235 19.689 1.00 75.00 87 ALA A CA 1
ATOM 655 C C . ALA A 1 87 ? -12.422 1.711 19.260 1.00 75.00 87 ALA A C 1
ATOM 657 O O . ALA A 1 87 ? -11.767 2.107 18.289 1.00 75.00 87 ALA A O 1
ATOM 658 N N . ALA A 1 88 ? -13.174 2.525 20.007 1.00 68.94 88 ALA A N 1
ATOM 659 C CA . ALA A 1 88 ? -13.415 3.937 19.712 1.00 68.94 88 ALA A CA 1
ATOM 660 C C . ALA A 1 88 ? -12.125 4.730 19.444 1.00 68.94 88 ALA A C 1
ATOM 662 O O . ALA A 1 88 ? -12.047 5.443 18.448 1.00 68.94 88 ALA A O 1
ATOM 663 N N . ASP A 1 89 ? -11.071 4.548 20.241 1.00 71.19 89 ASP A N 1
ATOM 664 C CA . ASP A 1 89 ? -9.818 5.294 20.056 1.00 71.19 89 ASP A CA 1
ATOM 665 C C . ASP A 1 89 ? -9.140 4.996 18.710 1.00 71.19 89 ASP A C 1
ATOM 667 O O . ASP A 1 89 ? -8.615 5.904 18.062 1.00 71.19 89 ASP A O 1
ATOM 671 N N . LYS A 1 90 ? -9.191 3.739 18.245 1.00 69.75 90 LYS A N 1
ATOM 672 C CA . LYS A 1 90 ? -8.516 3.296 17.013 1.00 69.75 90 LYS A CA 1
ATOM 673 C C . LYS A 1 90 ? -9.341 3.583 15.752 1.00 69.75 90 LYS A C 1
ATOM 675 O O . LYS A 1 90 ? -8.759 3.845 14.703 1.00 69.75 90 LYS A O 1
ATOM 680 N N . PHE A 1 91 ? -10.672 3.578 15.856 1.00 73.81 91 PHE A N 1
ATOM 681 C CA . PHE A 1 91 ? -11.590 3.755 14.719 1.00 73.81 91 PHE A CA 1
ATOM 682 C C . PHE A 1 91 ? -12.303 5.122 14.678 1.00 73.81 91 PHE A C 1
ATOM 684 O O . PHE A 1 91 ? -12.985 5.424 13.700 1.00 73.81 91 PHE A O 1
ATOM 691 N N . SER A 1 92 ? -12.102 5.997 15.672 1.00 62.44 92 SER A N 1
ATOM 692 C CA . SER A 1 92 ? -12.690 7.354 15.723 1.00 62.44 92 SER A CA 1
ATOM 693 C C . SER A 1 92 ? -12.259 8.275 14.578 1.00 62.44 92 SER A C 1
ATOM 695 O O . SER A 1 92 ? -13.007 9.176 14.201 1.00 62.44 92 SER A O 1
ATOM 697 N N . LYS A 1 93 ? -11.074 8.053 13.993 1.00 64.38 93 LYS A N 1
ATOM 698 C CA . LYS A 1 93 ? -10.576 8.817 12.833 1.00 64.38 93 LYS A CA 1
ATOM 699 C C . LYS A 1 93 ? -11.256 8.447 11.503 1.00 64.38 93 LYS A C 1
ATOM 701 O O . LYS A 1 93 ? -11.028 9.131 10.506 1.00 64.38 93 LYS A O 1
ATOM 706 N N . GLY A 1 94 ? -12.122 7.430 11.493 1.00 73.50 94 GLY A N 1
ATOM 707 C CA . GLY A 1 94 ? -12.789 6.916 10.296 1.00 73.50 94 GLY A CA 1
ATOM 708 C C . GLY A 1 94 ? -11.902 5.991 9.454 1.00 73.50 94 GLY A C 1
ATOM 709 O O . GLY A 1 94 ? -10.699 5.878 9.672 1.00 73.50 94 GLY A O 1
ATOM 710 N N . SER A 1 95 ? -12.506 5.326 8.467 1.00 82.88 95 SER A N 1
ATOM 711 C CA . SER A 1 95 ? -11.865 4.312 7.604 1.00 82.88 95 SER A CA 1
ATOM 712 C C . SER A 1 95 ? -10.974 4.856 6.471 1.00 82.88 95 SER A C 1
ATOM 714 O O . SER A 1 95 ? -10.433 4.085 5.672 1.00 82.88 95 SER A O 1
ATOM 716 N N . GLN A 1 96 ? -10.800 6.178 6.371 1.00 93.75 96 GLN A N 1
ATOM 717 C CA . GLN A 1 96 ? -10.012 6.802 5.305 1.00 93.75 96 GLN A CA 1
ATOM 718 C C . GLN A 1 96 ? -8.512 6.644 5.532 1.00 93.75 96 GLN A C 1
ATOM 720 O O . GLN A 1 96 ? -7.987 7.113 6.537 1.00 93.75 96 GLN A O 1
ATOM 725 N N . ARG A 1 97 ? -7.803 6.113 4.530 1.00 94.50 97 ARG A N 1
ATOM 726 C CA . ARG A 1 97 ? -6.337 6.087 4.547 1.00 94.50 97 ARG A CA 1
ATOM 727 C C . ARG A 1 97 ? -5.762 7.454 4.209 1.00 94.50 97 ARG A C 1
ATOM 729 O O . ARG A 1 97 ? -6.044 8.008 3.141 1.00 94.50 97 ARG A O 1
ATOM 736 N N . ASP A 1 98 ? -4.957 7.996 5.112 1.00 96.50 98 ASP A N 1
ATOM 737 C CA . ASP A 1 98 ? -4.198 9.222 4.881 1.00 96.50 98 ASP A CA 1
ATOM 738 C C . ASP A 1 98 ? -2.807 8.951 4.290 1.00 96.50 98 ASP A C 1
ATOM 740 O O . ASP A 1 98 ? -2.417 7.809 4.044 1.00 96.50 98 ASP A O 1
ATOM 744 N N . LEU A 1 99 ? -2.056 10.020 4.016 1.00 97.12 99 LEU A N 1
ATOM 745 C CA . LEU A 1 99 ? -0.705 9.900 3.471 1.00 97.12 99 LEU A CA 1
ATOM 746 C C . LEU A 1 99 ? 0.213 9.052 4.362 1.00 97.12 99 LEU A C 1
ATOM 748 O O . LEU A 1 99 ? 1.007 8.271 3.841 1.00 97.12 99 LEU A O 1
ATOM 752 N N . ALA A 1 100 ? 0.107 9.197 5.685 1.00 95.94 100 ALA A N 1
ATOM 753 C CA . ALA A 1 100 ? 0.953 8.472 6.623 1.00 95.94 100 ALA A CA 1
ATOM 754 C C . ALA A 1 100 ? 0.665 6.969 6.554 1.00 95.94 100 ALA A C 1
ATOM 756 O O . ALA A 1 100 ? 1.601 6.178 6.463 1.00 95.94 100 ALA A O 1
ATOM 757 N N . GLN A 1 101 ? -0.607 6.572 6.489 1.00 94.62 101 GLN A N 1
ATOM 758 C CA . GLN A 1 101 ? -0.998 5.169 6.320 1.00 94.62 101 GLN A CA 1
ATOM 759 C C . GLN A 1 101 ? -0.602 4.611 4.949 1.00 94.62 101 GLN A C 1
ATOM 761 O O . GLN A 1 101 ? -0.170 3.462 4.851 1.00 94.62 101 GLN A O 1
ATOM 766 N N . VAL A 1 102 ? -0.701 5.412 3.883 1.00 97.00 102 VAL A N 1
ATOM 767 C CA . VAL A 1 102 ? -0.243 4.996 2.549 1.00 97.00 102 VAL A CA 1
ATOM 768 C C . VAL A 1 102 ? 1.268 4.753 2.540 1.00 97.00 102 VAL A C 1
ATOM 770 O O . VAL A 1 102 ? 1.715 3.747 1.992 1.00 97.00 102 VAL A O 1
ATOM 773 N N . ILE A 1 103 ? 2.060 5.622 3.173 1.00 96.50 103 ILE A N 1
ATOM 774 C CA . ILE A 1 103 ? 3.514 5.443 3.282 1.00 96.50 103 ILE A CA 1
ATOM 775 C C . ILE A 1 103 ? 3.854 4.259 4.192 1.00 96.50 103 ILE A C 1
ATOM 777 O O . ILE A 1 103 ? 4.713 3.459 3.829 1.00 96.50 103 ILE A O 1
ATOM 781 N N . ALA A 1 104 ? 3.175 4.107 5.329 1.00 94.56 104 ALA A N 1
ATOM 782 C CA . ALA A 1 104 ? 3.418 3.009 6.262 1.00 94.56 104 ALA A CA 1
ATOM 783 C C . ALA A 1 104 ? 3.199 1.640 5.599 1.00 94.56 104 ALA A C 1
ATOM 785 O O . ALA A 1 104 ? 4.063 0.770 5.685 1.00 94.56 104 ALA A O 1
ATOM 786 N N . ASN A 1 105 ? 2.096 1.479 4.862 1.00 95.25 105 ASN A N 1
ATOM 787 C CA . ASN A 1 105 ? 1.722 0.182 4.291 1.00 95.25 105 ASN A CA 1
ATOM 788 C C . ASN A 1 105 ? 2.283 -0.042 2.877 1.00 95.25 105 ASN A C 1
ATOM 790 O O . ASN A 1 105 ? 2.522 -1.176 2.471 1.00 95.25 105 ASN A O 1
ATOM 794 N N . GLY A 1 106 ? 2.486 1.027 2.101 1.00 96.38 106 GLY A N 1
ATOM 795 C CA . GLY A 1 106 ? 2.896 0.958 0.695 1.00 96.38 106 GLY A CA 1
ATOM 796 C C . GLY A 1 106 ? 4.315 1.452 0.409 1.00 96.38 106 GLY A C 1
ATOM 797 O O . GLY A 1 106 ? 4.837 1.207 -0.682 1.00 96.38 106 GLY A O 1
ATOM 798 N N . GLY A 1 107 ? 4.964 2.140 1.350 1.00 97.25 107 GLY A N 1
ATOM 799 C CA . GLY A 1 107 ? 6.262 2.787 1.141 1.00 97.25 107 GLY A CA 1
ATOM 800 C C . GLY A 1 107 ? 7.381 1.795 0.845 1.00 97.25 107 GLY A C 1
ATOM 801 O O . GLY A 1 107 ? 8.102 1.966 -0.136 1.00 97.25 107 GLY A O 1
ATOM 802 N N . VAL A 1 108 ? 7.478 0.710 1.622 1.00 98.31 108 VAL A N 1
ATOM 803 C CA . VAL A 1 108 ? 8.484 -0.343 1.390 1.00 98.31 108 VAL A CA 1
ATOM 804 C C . VAL A 1 108 ? 8.265 -1.006 0.033 1.00 98.31 108 VAL A C 1
ATOM 806 O O . VAL A 1 108 ? 9.205 -1.111 -0.749 1.00 98.31 108 VAL A O 1
ATOM 809 N N . ALA A 1 109 ? 7.027 -1.375 -0.304 1.00 98.12 109 ALA A N 1
ATOM 810 C CA . ALA A 1 109 ? 6.699 -1.942 -1.612 1.00 98.12 109 ALA A CA 1
ATOM 811 C C . ALA A 1 109 ? 7.074 -0.981 -2.762 1.00 98.12 109 ALA A C 1
ATOM 813 O O . ALA A 1 109 ? 7.683 -1.389 -3.751 1.00 98.12 109 ALA A O 1
ATOM 814 N N . THR A 1 110 ? 6.804 0.318 -2.599 1.00 98.25 110 THR A N 1
ATOM 815 C CA . THR A 1 110 ? 7.198 1.357 -3.568 1.00 98.25 110 THR A CA 1
ATOM 816 C C . THR A 1 110 ? 8.722 1.449 -3.706 1.00 98.25 110 THR A C 1
ATOM 818 O O . THR A 1 110 ? 9.239 1.531 -4.821 1.00 98.25 110 THR A O 1
ATOM 821 N N . ALA A 1 111 ? 9.460 1.385 -2.594 1.00 98.44 111 ALA A N 1
ATOM 822 C CA . ALA A 1 111 ? 10.921 1.379 -2.596 1.00 98.44 111 ALA A CA 1
ATOM 823 C C . ALA A 1 111 ? 11.491 0.132 -3.292 1.00 98.44 111 ALA A C 1
ATOM 825 O O . ALA A 1 111 ? 12.456 0.241 -4.048 1.00 98.44 111 ALA A O 1
ATOM 826 N N . MET A 1 112 ? 10.865 -1.036 -3.112 1.00 98.44 112 MET A N 1
ATOM 827 C CA . MET A 1 112 ? 11.241 -2.255 -3.835 1.00 98.44 112 MET A CA 1
ATOM 828 C C . MET A 1 112 ? 11.013 -2.106 -5.346 1.00 98.44 112 MET A C 1
ATOM 830 O O . MET A 1 112 ? 11.867 -2.515 -6.129 1.00 98.44 112 MET A O 1
ATOM 834 N N . ALA A 1 113 ? 9.922 -1.459 -5.775 1.00 97.50 113 ALA A N 1
ATOM 835 C CA . ALA A 1 113 ? 9.671 -1.179 -7.193 1.00 97.50 113 ALA A CA 1
ATOM 836 C C . ALA A 1 113 ? 10.717 -0.228 -7.796 1.00 97.50 113 ALA A C 1
ATOM 838 O O . ALA A 1 113 ? 11.204 -0.461 -8.905 1.00 97.50 113 ALA A O 1
ATOM 839 N N . LEU A 1 114 ? 11.118 0.806 -7.048 1.00 97.12 114 LEU A N 1
ATOM 840 C CA . LEU A 1 114 ? 12.214 1.702 -7.429 1.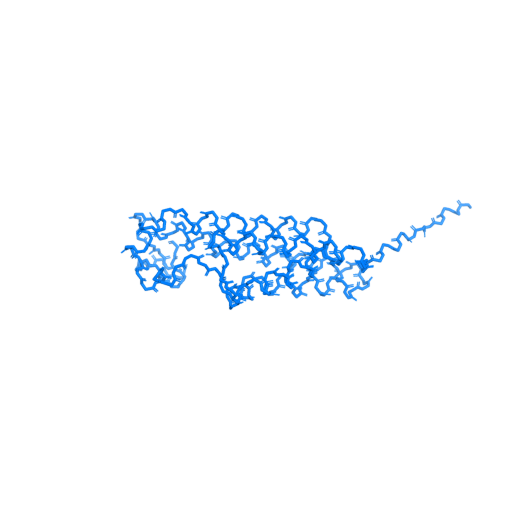00 97.12 114 LEU A CA 1
ATOM 841 C C . LEU A 1 114 ? 13.537 0.942 -7.579 1.00 97.12 114 LEU A C 1
ATOM 843 O O . LEU A 1 114 ? 14.193 1.045 -8.617 1.00 97.12 114 LEU A O 1
ATOM 847 N N . GLY A 1 115 ? 13.902 0.135 -6.581 1.00 96.88 115 GLY A N 1
ATOM 848 C CA . GLY A 1 1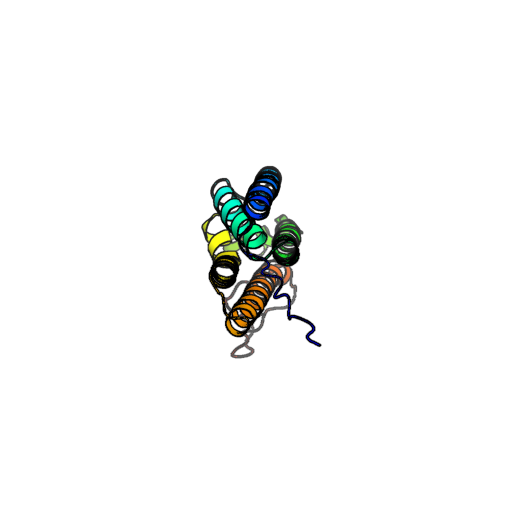15 ? 15.105 -0.696 -6.617 1.00 96.88 115 GLY A CA 1
ATOM 849 C C . GLY A 1 115 ? 15.107 -1.679 -7.790 1.00 96.88 115 GLY A C 1
ATOM 850 O O . GLY A 1 115 ? 16.113 -1.805 -8.494 1.00 96.88 115 GLY A O 1
ATOM 851 N N . TYR A 1 116 ? 13.964 -2.314 -8.064 1.00 96.12 116 TYR A N 1
ATOM 852 C CA . TYR A 1 116 ? 13.776 -3.203 -9.209 1.00 96.12 116 TYR A CA 1
ATOM 853 C C . TYR A 1 116 ? 14.012 -2.479 -10.542 1.00 96.12 116 TYR A C 1
ATOM 855 O O . TYR A 1 116 ? 14.790 -2.958 -11.373 1.00 96.12 116 TYR A O 1
ATOM 863 N N . GLY A 1 117 ? 13.402 -1.302 -10.721 1.00 94.12 117 GLY A N 1
ATOM 864 C CA . GLY A 1 117 ? 13.544 -0.484 -11.925 1.00 94.12 117 GLY A CA 1
ATOM 865 C C . GLY A 1 117 ? 14.985 -0.053 -12.191 1.00 94.12 117 GLY A C 1
ATOM 866 O O . GLY A 1 117 ? 15.469 -0.164 -13.319 1.00 94.12 117 GLY A O 1
ATOM 867 N N . LEU A 1 118 ? 15.688 0.395 -11.147 1.00 93.50 118 LEU A N 1
ATOM 868 C CA . LEU A 1 118 ? 17.072 0.877 -11.231 1.00 93.50 118 LEU A CA 1
ATOM 869 C C . LEU A 1 118 ? 18.104 -0.256 -11.379 1.00 93.50 118 LEU A C 1
ATOM 871 O O . LEU A 1 118 ? 19.231 -0.020 -11.821 1.00 93.50 118 LEU A O 1
ATOM 875 N N . SER A 1 119 ? 17.731 -1.493 -11.052 1.00 93.31 119 SER A N 1
ATOM 876 C CA . SER A 1 119 ? 18.631 -2.644 -11.112 1.00 93.31 119 SER A CA 1
ATOM 877 C C . SER A 1 119 ? 18.818 -3.176 -12.528 1.00 93.31 119 SER A C 1
ATOM 879 O O . SER A 1 119 ? 17.861 -3.380 -13.278 1.00 93.31 119 SER A O 1
ATOM 881 N N . ARG A 1 120 ? 20.068 -3.495 -12.882 1.00 90.12 120 ARG A N 1
ATOM 882 C CA . ARG A 1 120 ? 20.424 -4.165 -14.150 1.00 90.12 120 ARG A CA 1
ATOM 883 C C . ARG A 1 120 ? 20.720 -5.656 -13.985 1.00 90.12 120 ARG A C 1
ATOM 885 O O . ARG A 1 120 ? 20.605 -6.406 -14.946 1.00 90.12 120 ARG A O 1
ATOM 892 N N . GLN A 1 121 ? 21.086 -6.084 -12.778 1.00 93.88 121 GLN A N 1
ATOM 893 C CA . GLN A 1 121 ? 21.453 -7.468 -12.495 1.00 93.88 121 GLN A CA 1
ATOM 894 C C . GLN A 1 121 ? 20.205 -8.321 -12.196 1.00 93.88 121 GLN A C 1
ATOM 896 O O . GLN A 1 121 ? 19.410 -7.942 -11.331 1.00 93.88 121 GLN A O 1
ATOM 901 N N . PRO A 1 122 ? 20.031 -9.487 -12.850 1.00 92.62 122 PRO A N 1
ATOM 902 C CA . PRO A 1 122 ? 18.874 -10.355 -12.621 1.00 92.62 122 PRO A CA 1
ATOM 903 C C . PRO A 1 122 ? 18.734 -10.843 -11.173 1.00 92.62 122 PRO A C 1
ATOM 905 O O . PRO A 1 122 ? 17.623 -10.909 -10.658 1.00 92.62 122 PRO A O 1
ATOM 908 N N . ALA A 1 123 ? 19.848 -11.152 -10.500 1.00 95.00 123 ALA A N 1
ATOM 909 C CA . ALA A 1 123 ? 19.829 -11.602 -9.108 1.00 95.00 123 ALA A CA 1
ATOM 910 C C . ALA A 1 123 ? 19.262 -10.523 -8.171 1.00 95.00 123 ALA A C 1
ATOM 912 O O . ALA A 1 123 ? 18.359 -10.799 -7.387 1.00 95.00 123 ALA A O 1
ATOM 913 N N . THR A 1 124 ? 19.714 -9.275 -8.314 1.00 94.75 124 THR A N 1
ATOM 914 C CA . THR A 1 124 ? 19.214 -8.136 -7.532 1.00 94.75 124 THR A CA 1
ATOM 915 C C . THR A 1 124 ? 17.732 -7.868 -7.800 1.00 94.75 124 THR A C 1
ATOM 917 O O . THR A 1 124 ? 16.971 -7.612 -6.871 1.00 94.75 124 THR A O 1
ATOM 920 N N . ARG A 1 125 ? 17.287 -7.988 -9.058 1.00 94.94 125 ARG A N 1
ATOM 921 C CA . ARG A 1 125 ? 15.866 -7.851 -9.415 1.00 94.94 125 ARG A CA 1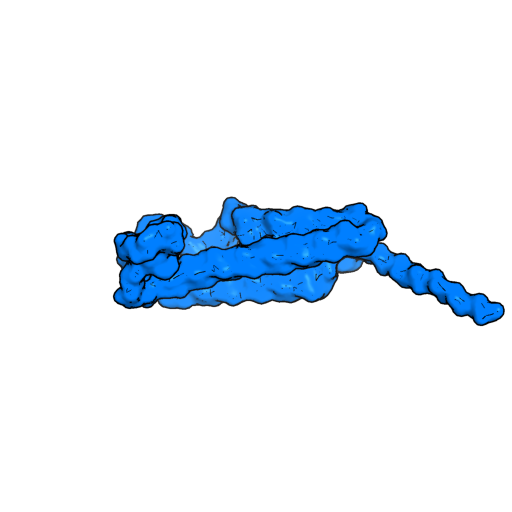
ATOM 922 C C . ARG A 1 125 ? 14.979 -8.866 -8.694 1.00 94.94 125 ARG A C 1
ATOM 924 O O . ARG A 1 125 ? 13.950 -8.470 -8.158 1.00 94.94 125 ARG A O 1
ATOM 931 N N . ARG A 1 126 ? 15.408 -10.129 -8.597 1.00 96.50 126 ARG A N 1
ATOM 932 C CA . ARG A 1 126 ? 14.680 -11.168 -7.843 1.00 96.50 126 ARG A CA 1
ATOM 933 C C . ARG A 1 126 ? 14.565 -10.843 -6.354 1.00 96.50 126 ARG A C 1
ATOM 935 O O . ARG A 1 126 ? 13.538 -11.124 -5.747 1.00 96.50 126 ARG A O 1
ATOM 942 N N . VAL A 1 127 ? 15.593 -10.226 -5.764 1.00 98.00 127 VAL A N 1
ATOM 943 C CA . VAL A 1 127 ? 15.540 -9.772 -4.363 1.00 98.00 127 VAL A CA 1
ATOM 944 C C . VAL A 1 127 ? 14.477 -8.686 -4.188 1.00 98.00 127 VAL A C 1
ATOM 946 O O . VAL A 1 127 ? 13.684 -8.762 -3.254 1.00 98.00 127 VAL A O 1
ATOM 949 N N . PHE A 1 128 ? 14.402 -7.716 -5.103 1.00 98.25 128 PHE A N 1
ATOM 950 C CA . PHE A 1 128 ? 13.366 -6.681 -5.059 1.00 98.25 128 PHE A CA 1
ATOM 951 C C . PHE A 1 128 ? 11.956 -7.228 -5.320 1.00 98.25 128 PHE A C 1
ATOM 953 O O . PHE A 1 128 ? 11.017 -6.799 -4.657 1.00 98.25 128 PHE A O 1
ATOM 960 N N . GLU A 1 129 ? 11.795 -8.198 -6.222 1.00 97.44 129 GLU A N 1
ATOM 961 C CA . GLU A 1 129 ? 10.523 -8.910 -6.435 1.00 97.44 129 GLU A CA 1
ATOM 962 C C . GLU A 1 129 ? 10.051 -9.632 -5.162 1.00 97.44 129 GLU A C 1
ATOM 964 O O . GLU A 1 129 ? 8.892 -9.502 -4.752 1.00 97.44 129 GLU A O 1
ATOM 969 N N . ALA A 1 130 ? 10.956 -10.365 -4.506 1.00 98.25 130 ALA A N 1
ATOM 970 C CA . ALA A 1 130 ? 10.667 -11.047 -3.248 1.00 98.25 130 ALA A CA 1
ATOM 971 C C . ALA A 1 130 ? 10.345 -10.044 -2.130 1.00 98.25 130 ALA A C 1
ATOM 973 O O . ALA A 1 130 ? 9.358 -10.213 -1.415 1.00 98.25 130 ALA A O 1
ATOM 974 N N . GLY A 1 131 ? 11.125 -8.964 -2.024 1.00 98.56 131 GLY A N 1
ATOM 975 C CA . GLY A 1 131 ? 10.901 -7.891 -1.058 1.00 98.56 131 GLY A CA 1
ATOM 976 C C . GLY A 1 131 ? 9.568 -7.177 -1.268 1.00 98.56 131 GLY A C 1
ATOM 977 O O . GLY A 1 131 ? 8.862 -6.904 -0.302 1.00 98.56 131 GLY A O 1
ATOM 978 N N . TYR A 1 132 ? 9.179 -6.922 -2.518 1.00 98.62 132 TYR A N 1
ATOM 979 C CA . TYR A 1 132 ? 7.884 -6.336 -2.858 1.00 98.62 132 TYR A CA 1
ATOM 980 C C . TYR A 1 132 ? 6.726 -7.235 -2.416 1.00 98.62 132 TYR A C 1
ATOM 982 O O . TYR A 1 132 ? 5.793 -6.777 -1.754 1.00 98.62 132 TYR A O 1
ATOM 990 N N . SER A 1 133 ? 6.820 -8.524 -2.746 1.00 98.44 133 SER A N 1
ATOM 991 C CA . SER A 1 133 ? 5.807 -9.520 -2.390 1.00 98.44 133 SER A CA 1
ATOM 992 C C . SER A 1 133 ? 5.682 -9.660 -0.873 1.00 98.44 133 SER A C 1
ATOM 994 O O . SER A 1 133 ? 4.573 -9.637 -0.344 1.00 98.44 133 SER A O 1
ATOM 996 N N . GLY A 1 134 ? 6.814 -9.726 -0.166 1.00 98.56 134 GLY A N 1
ATOM 997 C CA . GLY A 1 134 ? 6.857 -9.758 1.294 1.00 98.56 134 GLY A CA 1
ATOM 998 C C . GLY A 1 134 ? 6.272 -8.495 1.923 1.00 98.56 134 GLY A C 1
ATOM 999 O O . GLY A 1 134 ? 5.454 -8.592 2.830 1.00 98.56 134 GLY A O 1
ATOM 1000 N N . ALA A 1 135 ? 6.612 -7.313 1.406 1.00 98.44 135 ALA A N 1
ATOM 1001 C CA . ALA A 1 135 ? 6.082 -6.047 1.906 1.00 98.44 135 ALA A CA 1
ATOM 1002 C C . ALA A 1 135 ? 4.552 -5.970 1.777 1.00 98.44 135 ALA A C 1
ATOM 1004 O O . ALA A 1 135 ? 3.878 -5.625 2.746 1.00 98.44 135 ALA A O 1
ATOM 1005 N N . LEU A 1 136 ? 3.989 -6.338 0.618 1.00 98.25 136 LEU A N 1
ATOM 1006 C CA . LEU A 1 136 ? 2.533 -6.372 0.445 1.00 98.25 136 LEU A CA 1
ATOM 1007 C C . LEU A 1 136 ? 1.859 -7.460 1.281 1.00 98.25 136 LEU A C 1
ATOM 1009 O O . LEU A 1 136 ? 0.760 -7.237 1.784 1.00 98.25 136 LEU A O 1
ATOM 1013 N N . ALA A 1 137 ? 2.479 -8.632 1.424 1.00 98.31 137 ALA A N 1
ATOM 1014 C CA . ALA A 1 137 ? 1.944 -9.701 2.261 1.00 98.31 137 ALA A CA 1
ATOM 1015 C C . ALA A 1 137 ? 1.863 -9.261 3.729 1.00 98.31 137 ALA A C 1
ATOM 1017 O O . ALA A 1 137 ? 0.816 -9.416 4.354 1.00 98.31 137 ALA A O 1
ATOM 1018 N N . THR A 1 138 ? 2.921 -8.634 4.247 1.00 96.94 138 THR A N 1
ATOM 1019 C CA . THR A 1 138 ? 2.954 -8.079 5.605 1.00 96.94 138 THR A CA 1
ATOM 1020 C C . THR A 1 138 ? 1.916 -6.975 5.786 1.00 96.94 138 THR A C 1
ATOM 1022 O O . THR A 1 138 ? 1.166 -7.003 6.757 1.00 96.94 138 THR A O 1
ATOM 1025 N N . ALA A 1 139 ? 1.811 -6.037 4.839 1.00 96.62 139 ALA A N 1
ATOM 1026 C CA . ALA A 1 139 ? 0.825 -4.960 4.910 1.00 96.62 139 ALA A CA 1
ATOM 1027 C C . ALA A 1 139 ? -0.626 -5.477 4.849 1.00 96.62 139 ALA A C 1
ATOM 1029 O O . ALA A 1 139 ? -1.489 -4.975 5.573 1.00 96.62 139 ALA A O 1
ATOM 1030 N N . ASN A 1 140 ? -0.900 -6.492 4.015 1.00 97.00 140 ASN A N 1
ATOM 1031 C CA . ASN A 1 140 ? -2.185 -7.199 4.001 1.00 97.00 140 ASN A CA 1
ATOM 1032 C C . ASN A 1 140 ? -2.458 -7.838 5.363 1.00 97.00 140 ASN A C 1
ATOM 1034 O O . ASN A 1 140 ? -3.518 -7.605 5.928 1.00 97.00 140 ASN A O 1
ATOM 1038 N N . ALA A 1 141 ? -1.508 -8.612 5.896 1.00 95.00 141 ALA A N 1
ATOM 1039 C CA . ALA A 1 141 ? -1.676 -9.309 7.166 1.00 95.00 141 ALA A CA 1
ATOM 1040 C C . ALA A 1 141 ? -1.984 -8.336 8.314 1.00 95.00 141 ALA A C 1
ATOM 1042 O O . ALA A 1 141 ? -2.959 -8.544 9.028 1.00 95.00 141 ALA A O 1
ATOM 1043 N N . ASP A 1 142 ? -1.220 -7.248 8.443 1.00 91.19 142 ASP A N 1
ATOM 1044 C CA . ASP A 1 142 ? -1.429 -6.221 9.473 1.00 91.19 142 ASP A CA 1
ATOM 1045 C C . ASP A 1 142 ? -2.806 -5.548 9.353 1.00 91.19 142 ASP A C 1
ATOM 1047 O O . ASP A 1 142 ? -3.561 -5.443 10.328 1.00 91.19 142 ASP A O 1
ATOM 1051 N N . THR A 1 143 ? -3.179 -5.157 8.128 1.00 92.44 143 THR A N 1
ATOM 1052 C CA . THR A 1 143 ? -4.459 -4.482 7.889 1.00 92.44 143 THR A CA 1
ATOM 1053 C C . THR A 1 143 ? -5.628 -5.436 8.120 1.00 92.44 143 THR A C 1
ATOM 1055 O O . THR A 1 143 ? -6.570 -5.097 8.830 1.00 92.44 143 THR A O 1
ATOM 1058 N N . TRP A 1 144 ? -5.581 -6.652 7.573 1.00 94.06 144 TRP A N 1
ATOM 1059 C CA . TRP A 1 144 ? -6.666 -7.624 7.710 1.00 94.06 144 TRP A CA 1
ATOM 1060 C C . TRP A 1 144 ? -6.831 -8.082 9.157 1.00 94.06 144 TRP A C 1
ATOM 1062 O O . TRP A 1 144 ? -7.962 -8.156 9.634 1.00 94.06 144 TRP A O 1
ATOM 1072 N N . ALA A 1 145 ? -5.728 -8.332 9.869 1.00 89.38 145 ALA A N 1
ATOM 1073 C CA . ALA A 1 145 ? -5.760 -8.699 11.280 1.00 89.38 145 ALA A CA 1
ATOM 1074 C C . ALA A 1 145 ? -6.370 -7.582 12.133 1.00 89.38 145 ALA A C 1
ATOM 1076 O O . ALA A 1 145 ? -7.201 -7.858 12.991 1.00 89.38 145 ALA A O 1
ATOM 1077 N N . THR A 1 146 ? -6.034 -6.317 11.866 1.00 87.06 146 THR A N 1
ATOM 1078 C CA . THR A 1 146 ? -6.642 -5.191 12.588 1.00 87.06 146 THR A CA 1
ATOM 1079 C C . THR A 1 146 ? -8.139 -5.062 12.293 1.00 87.06 146 THR A C 1
ATOM 1081 O O . THR A 1 146 ? -8.929 -4.876 13.218 1.00 87.06 146 THR A O 1
ATOM 1084 N N . GLU A 1 147 ? -8.537 -5.157 11.023 1.00 90.56 147 GLU A N 1
ATOM 1085 C CA . GLU A 1 147 ? -9.920 -4.914 10.592 1.00 90.56 147 GLU A CA 1
ATOM 1086 C C . GLU A 1 147 ? -10.881 -6.052 10.959 1.00 90.56 147 GLU A C 1
ATOM 1088 O O . GLU A 1 147 ? -12.038 -5.794 11.288 1.00 90.56 147 GLU A O 1
ATOM 1093 N N . LEU A 1 148 ? -10.417 -7.304 10.922 1.00 90.44 148 LEU A N 1
ATOM 1094 C CA . LEU A 1 148 ? -11.211 -8.472 11.314 1.00 90.44 148 LEU A CA 1
ATOM 1095 C C . LEU A 1 148 ? -11.062 -8.804 12.800 1.00 90.44 148 LEU A C 1
ATOM 1097 O O . LEU A 1 148 ? -12.040 -9.180 13.439 1.00 90.44 148 LEU A O 1
ATOM 1101 N N . GLY A 1 149 ? -9.865 -8.649 13.366 1.00 88.81 149 GLY A N 1
ATOM 1102 C CA . GLY A 1 149 ? -9.575 -9.019 14.752 1.00 88.81 149 GLY A CA 1
ATOM 1103 C C . GLY A 1 149 ? -10.366 -8.201 15.769 1.00 88.81 149 GLY A C 1
ATOM 1104 O O . GLY A 1 149 ? -10.788 -8.739 16.786 1.00 88.81 149 GLY A O 1
ATOM 1105 N N . VAL A 1 150 ? -10.668 -6.932 15.472 1.00 86.81 150 VAL A N 1
ATOM 1106 C CA . VAL A 1 150 ? -11.532 -6.101 16.335 1.00 86.81 150 VAL A CA 1
ATOM 1107 C C . VAL A 1 150 ? -12.970 -6.636 16.445 1.00 86.81 150 VAL A C 1
ATOM 1109 O O . VAL A 1 150 ? -13.670 -6.317 17.400 1.00 86.81 150 VAL A O 1
ATOM 1112 N N . LEU A 1 151 ? -13.415 -7.460 15.491 1.00 88.62 151 LEU A N 1
ATOM 1113 C CA . LEU A 1 151 ? -14.734 -8.101 15.504 1.00 88.62 151 LEU A CA 1
ATOM 1114 C C . LEU A 1 151 ? -14.718 -9.473 16.201 1.00 88.62 151 LEU A C 1
ATOM 1116 O O . LEU A 1 151 ? -15.759 -10.126 16.284 1.00 88.62 151 LEU A O 1
ATOM 1120 N N . SER A 1 152 ? -13.558 -9.934 16.677 1.00 88.31 152 SER A N 1
ATOM 1121 C CA . SER A 1 152 ? -13.444 -11.203 17.393 1.00 88.31 152 SER A CA 1
ATOM 1122 C C . SER A 1 152 ? -14.174 -11.146 18.734 1.00 88.31 152 SER A C 1
ATOM 1124 O O . SER A 1 152 ? -14.008 -10.211 19.514 1.00 88.31 152 SER A O 1
ATOM 1126 N N . THR A 1 153 ? -14.943 -12.192 19.037 1.00 86.75 153 THR A N 1
ATOM 1127 C CA . THR A 1 153 ? -15.548 -12.393 20.363 1.00 86.75 153 THR A CA 1
ATOM 1128 C C . THR A 1 153 ? -14.591 -13.067 21.347 1.00 86.75 153 THR A C 1
ATOM 1130 O O . THR A 1 153 ? -14.912 -13.188 22.527 1.00 86.75 153 THR A O 1
ATOM 1133 N N . GLN A 1 154 ? -13.442 -13.558 20.872 1.00 87.00 154 GLN A N 1
ATOM 1134 C CA . GLN A 1 154 ? -12.416 -14.185 21.701 1.00 87.00 154 GLN A CA 1
ATOM 1135 C C . GLN A 1 154 ? -11.368 -13.152 22.102 1.00 87.00 154 GLN A C 1
ATOM 1137 O O . GLN A 1 154 ? -10.959 -12.325 21.286 1.00 87.00 154 GLN A O 1
ATOM 1142 N N . ALA A 1 155 ? -10.924 -13.214 23.355 1.00 87.38 155 ALA A N 1
ATOM 1143 C CA . ALA A 1 155 ? -9.890 -12.317 23.842 1.00 87.38 155 ALA A CA 1
ATOM 1144 C C . ALA A 1 155 ? -8.538 -12.654 23.178 1.00 87.38 155 ALA A C 1
ATOM 1146 O O . ALA A 1 155 ? -8.167 -13.832 23.150 1.00 87.38 155 ALA A O 1
ATOM 1147 N N . PRO A 1 156 ? -7.807 -11.658 22.644 1.00 88.69 156 PRO A N 1
ATOM 1148 C CA . PRO A 1 156 ? -6.547 -11.902 21.955 1.00 88.69 156 PRO A CA 1
ATOM 1149 C C . PRO A 1 156 ? -5.452 -12.327 22.931 1.00 88.69 156 PRO A C 1
ATOM 1151 O O . PRO A 1 156 ? -5.423 -11.900 24.091 1.00 88.69 156 PRO A O 1
ATOM 1154 N N . HIS A 1 157 ? -4.504 -13.113 22.433 1.00 92.00 157 HIS A N 1
ATOM 1155 C CA . HIS A 1 157 ? -3.312 -13.521 23.163 1.00 92.00 157 HIS A CA 1
ATOM 1156 C C . HIS A 1 157 ? -2.077 -12.828 22.599 1.00 92.00 157 HIS A C 1
ATOM 1158 O O . HIS A 1 157 ? -1.890 -12.702 21.391 1.00 92.00 157 HIS A O 1
ATOM 1164 N N . LEU A 1 158 ? -1.189 -12.389 23.483 1.00 91.25 158 LEU A N 1
ATOM 1165 C CA . LEU A 1 158 ? 0.045 -11.735 23.075 1.00 91.25 158 LEU A CA 1
ATOM 1166 C C . LEU A 1 158 ? 1.025 -12.785 22.536 1.00 91.25 158 LEU A C 1
ATOM 1168 O O . LEU A 1 158 ? 1.443 -13.663 23.291 1.00 91.25 158 LEU A O 1
ATOM 1172 N N . ILE A 1 159 ? 1.421 -12.696 21.262 1.00 88.50 159 ILE A N 1
ATOM 1173 C CA . ILE A 1 159 ? 2.166 -13.771 20.568 1.00 88.50 159 ILE A CA 1
ATOM 1174 C C . ILE A 1 159 ? 3.475 -14.179 21.268 1.00 88.50 159 ILE A C 1
ATOM 1176 O O . ILE A 1 159 ? 3.905 -15.324 21.169 1.00 88.50 159 ILE A O 1
ATOM 1180 N N . THR A 1 160 ? 4.105 -13.268 22.013 1.00 92.31 160 THR A N 1
ATOM 1181 C CA . THR A 1 160 ? 5.370 -13.539 22.711 1.00 92.31 160 THR A CA 1
ATOM 1182 C C . THR A 1 160 ? 5.201 -14.223 24.067 1.00 92.31 160 THR A C 1
ATOM 1184 O O . THR A 1 160 ? 6.153 -14.830 24.548 1.00 92.31 160 THR A O 1
ATOM 1187 N N . THR A 1 161 ? 4.030 -14.126 24.710 1.00 94.31 161 THR A N 1
ATOM 1188 C CA . THR A 1 161 ? 3.821 -14.641 26.082 1.00 94.31 161 THR A CA 1
ATOM 1189 C C . THR A 1 161 ? 2.602 -15.546 26.239 1.00 94.31 161 THR A C 1
ATOM 1191 O O . THR A 1 161 ? 2.454 -16.174 27.283 1.00 94.31 161 THR A O 1
ATOM 1194 N N . GLY A 1 162 ? 1.707 -15.590 25.252 1.00 92.12 162 GLY A N 1
ATOM 1195 C CA . GLY A 1 162 ? 0.435 -16.311 25.310 1.00 92.12 162 GLY A CA 1
ATOM 1196 C C . GLY A 1 162 ? -0.587 -15.721 26.287 1.00 92.12 162 GLY A C 1
ATOM 1197 O O . GLY A 1 162 ? -1.645 -16.307 26.482 1.00 92.12 162 GLY A O 1
ATOM 1198 N N . LYS A 1 163 ? -0.302 -14.580 26.926 1.00 94.00 163 LYS A N 1
ATOM 1199 C CA . LYS A 1 163 ? -1.219 -13.961 27.892 1.00 94.00 163 LYS A CA 1
ATOM 1200 C C . LYS A 1 163 ? -2.392 -13.295 27.183 1.00 94.00 163 LYS A C 1
ATOM 1202 O O . LYS A 1 163 ? -2.187 -12.623 26.175 1.00 94.00 163 LYS A O 1
ATOM 1207 N N . ILE A 1 164 ? -3.586 -13.432 27.758 1.00 92.69 164 ILE A N 1
ATOM 1208 C CA . ILE A 1 164 ? -4.780 -12.701 27.324 1.00 92.69 164 ILE A CA 1
ATOM 1209 C C . ILE A 1 164 ? -4.546 -11.201 27.524 1.00 92.69 164 ILE A C 1
ATOM 1211 O O . ILE A 1 164 ? -4.120 -10.775 28.601 1.00 92.69 164 ILE A O 1
ATOM 1215 N N . VAL A 1 165 ? -4.835 -10.406 26.496 1.00 87.56 165 VAL A N 1
ATOM 1216 C CA . VAL A 1 165 ? -4.716 -8.943 26.515 1.00 87.56 165 VAL A CA 1
ATOM 1217 C C . VAL A 1 165 ? -5.975 -8.272 25.976 1.00 87.56 165 VAL A C 1
ATOM 1219 O O . VAL A 1 165 ? -6.845 -8.914 25.396 1.00 87.56 165 VAL A O 1
ATOM 1222 N N . ALA A 1 166 ? -6.098 -6.962 26.193 1.00 81.88 166 ALA A N 1
ATOM 1223 C CA . ALA A 1 166 ? -7.218 -6.193 25.665 1.00 81.88 166 ALA A CA 1
ATOM 1224 C C . ALA A 1 166 ? -7.171 -6.131 24.128 1.00 81.88 166 ALA A C 1
ATOM 1226 O O . ALA A 1 166 ? -6.089 -6.039 23.533 1.00 81.88 166 ALA A O 1
ATOM 1227 N N . ALA A 1 167 ? -8.344 -6.131 23.488 1.00 77.06 167 ALA A N 1
ATOM 1228 C CA . ALA A 1 167 ? -8.464 -5.933 22.048 1.00 77.06 167 ALA A CA 1
ATOM 1229 C C . ALA A 1 167 ? -7.779 -4.627 21.613 1.00 77.06 167 ALA A C 1
ATOM 1231 O O . ALA A 1 167 ? -7.924 -3.587 22.252 1.00 77.06 167 ALA A O 1
ATOM 1232 N N . GLY A 1 168 ? -6.998 -4.692 20.532 1.00 72.06 168 GLY A N 1
ATOM 1233 C CA . GLY A 1 168 ? -6.214 -3.557 20.038 1.00 72.06 168 GLY A CA 1
ATOM 1234 C C . GLY A 1 168 ? -4.812 -3.410 20.648 1.00 72.06 168 GLY A C 1
ATOM 1235 O O . GLY A 1 168 ? -4.067 -2.540 20.195 1.00 72.06 168 GLY A O 1
ATOM 1236 N N . THR A 1 169 ? -4.416 -4.266 21.599 1.00 79.06 169 THR A N 1
ATOM 1237 C CA . THR A 1 169 ? -3.031 -4.335 22.105 1.00 79.06 169 THR A CA 1
ATOM 1238 C C . THR A 1 169 ? -2.063 -4.729 20.988 1.00 79.06 169 THR A C 1
ATOM 1240 O O . THR A 1 169 ? -2.300 -5.699 20.268 1.00 79.06 169 THR A O 1
ATOM 1243 N N . SER A 1 170 ? -0.946 -4.005 20.855 1.00 76.81 170 SER A N 1
ATOM 1244 C CA . SER A 1 170 ? 0.095 -4.339 19.875 1.00 76.81 170 SER A CA 1
ATOM 1245 C C . SER A 1 170 ? 0.655 -5.746 20.123 1.00 76.81 170 SER A C 1
ATOM 1247 O O . SER A 1 170 ? 1.073 -6.062 21.237 1.00 76.81 170 SER A O 1
ATOM 1249 N N . GLY A 1 171 ? 0.644 -6.593 19.089 1.00 77.88 171 GLY A N 1
ATOM 1250 C CA . GLY A 1 171 ? 1.081 -7.993 19.165 1.00 77.88 171 GLY A CA 1
ATOM 1251 C C . GLY A 1 171 ? 0.053 -8.980 19.740 1.00 77.88 171 GLY A C 1
ATOM 1252 O O . GLY A 1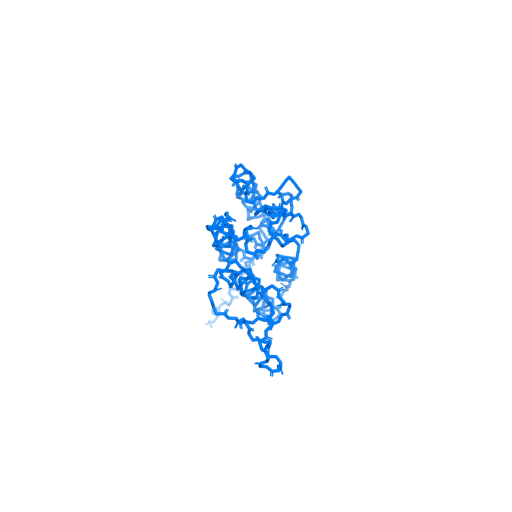 171 ? 0.401 -10.147 19.929 1.00 77.88 171 GLY A O 1
ATOM 1253 N N . GLY A 1 172 ? -1.178 -8.538 20.027 1.00 82.56 172 GLY A N 1
ATOM 1254 C CA . GLY A 1 172 ? -2.300 -9.418 20.364 1.00 82.56 172 GLY A CA 1
ATOM 1255 C C . GLY A 1 172 ? -2.949 -10.015 19.112 1.00 82.56 172 GLY A C 1
ATOM 1256 O O . GLY A 1 172 ? -3.293 -9.262 18.199 1.00 82.56 172 GLY A O 1
ATOM 1257 N N . ILE A 1 173 ? -3.106 -11.343 19.079 1.00 81.06 173 ILE A N 1
ATOM 1258 C CA . ILE A 1 173 ? -3.729 -12.124 17.992 1.00 81.06 173 ILE A CA 1
ATOM 1259 C C . ILE A 1 173 ? -4.863 -12.978 18.554 1.00 81.06 173 ILE A C 1
ATOM 1261 O O . ILE A 1 173 ? -4.694 -13.516 19.674 1.00 81.06 173 ILE A O 1
#

Radius of gyration: 19.22 Å; chains: 1; bounding box: 46×36×64 Å

Secondary structure (DSSP, 8-state):
-----------S--HHHHHHHHHHHHHHHHHHHHTTSB-TTHHHHHHHHHHHHHHHH-HHHHHHHHHHHHHHHHHHHTTHHHHHHH-HHHHTT-S-B-HHHHHHHHHHHHHHHHHHHH--SHHHHHHHHHHHHHHHHHHHHHHHHHHHHTT-SSPPBBTTT--B--TT-TTB-

pLDDT: mean 89.49, std 13.93, range [40.62, 98.69]

Foldseek 3Di:
DDPDPPPPPPQLADPVQLVVQLVVQLVVLVVCCVVQQAPPQRSVLSSLLSSLQCRRVNDVSNVLVVCLSVVLSVLQPVPLVLLCVLPVVVCVVDNHDHNVNSCVLRVQLSVLSVQLNPDPDPVSNVVSVVSNVVSSVVSSCVSNCLSVVSVDPDFFAQPVPRDGDRRPPPRTD

Sequence (173 aa):
MGKLYLSQNTSVFSSSRLLLGLLFSSAIGFLAYRRRSLSRSGVPGAIVTGTLTFGLGGLSWGLALIFFFVSSSLLSHFRESEKASTAADKFSKGSQRDLAQVIANGGVATAMALGYGLSRQPATRRVFEAGYSGALATANADTWATELGVLSTQAPHLITTGKIVAAGTSGGI